Protein AF-A0A4Q3Y6P6-F1 (afdb_monomer_lite)

Structure (mmCIF, N/CA/C/O backbone):
data_AF-A0A4Q3Y6P6-F1
#
_entry.id   AF-A0A4Q3Y6P6-F1
#
loop_
_atom_site.group_PDB
_atom_site.id
_atom_site.type_symbol
_atom_site.label_atom_id
_atom_site.label_alt_id
_atom_site.label_comp_id
_atom_site.label_asym_id
_atom_site.label_entity_id
_atom_site.label_seq_id
_atom_site.pdbx_PDB_ins_code
_atom_site.Cartn_x
_atom_site.Cartn_y
_atom_site.Cartn_z
_atom_site.occupancy
_atom_site.B_iso_or_equiv
_atom_site.auth_seq_id
_atom_site.auth_comp_id
_atom_site.auth_asym_id
_atom_site.auth_atom_id
_atom_site.pdbx_PDB_model_num
ATOM 1 N N . PRO A 1 1 ? 28.183 -38.564 45.758 1.00 46.16 1 PRO A N 1
ATOM 2 C CA . PRO A 1 1 ? 26.776 -38.197 45.466 1.00 46.16 1 PRO A CA 1
ATOM 3 C C . PRO A 1 1 ? 26.693 -36.838 44.744 1.00 46.16 1 PRO A C 1
ATOM 5 O O . PRO A 1 1 ? 26.966 -35.815 45.359 1.00 46.16 1 PRO A O 1
ATOM 8 N N . LYS A 1 2 ? 26.376 -36.858 43.440 1.00 51.03 2 LYS A N 1
ATOM 9 C CA . LYS A 1 2 ? 25.617 -35.779 42.770 1.00 51.03 2 LYS A CA 1
ATOM 10 C C . LYS A 1 2 ? 24.130 -35.936 43.151 1.00 51.03 2 LYS A C 1
ATOM 12 O O . LYS A 1 2 ? 23.767 -37.053 43.539 1.00 51.03 2 LYS A O 1
ATOM 17 N N . PRO A 1 3 ? 23.330 -34.857 43.176 1.00 52.75 3 PRO A N 1
ATOM 18 C CA . PRO A 1 3 ? 22.659 -34.289 41.983 1.00 52.75 3 PRO A CA 1
ATOM 19 C C . PRO A 1 3 ? 22.901 -32.760 41.884 1.00 52.75 3 PRO A C 1
ATOM 21 O O . PRO A 1 3 ? 23.200 -32.135 42.896 1.00 52.75 3 PRO A O 1
ATOM 24 N N . ASP A 1 4 ? 23.063 -32.116 40.722 1.00 59.81 4 ASP A N 1
ATOM 25 C CA . ASP A 1 4 ? 22.130 -31.890 39.593 1.00 59.81 4 ASP A CA 1
ATOM 26 C C . ASP A 1 4 ? 20.943 -30.973 39.966 1.00 59.81 4 ASP A C 1
ATOM 28 O O . ASP A 1 4 ? 20.125 -31.375 40.779 1.00 59.81 4 ASP A O 1
ATOM 32 N N . GLU A 1 5 ? 20.920 -29.758 39.381 1.00 55.03 5 GLU A N 1
ATOM 33 C CA . GLU A 1 5 ? 19.810 -28.787 39.151 1.00 55.03 5 GLU A CA 1
ATOM 34 C C . GLU A 1 5 ? 20.359 -27.347 39.256 1.00 55.03 5 GLU A C 1
ATOM 36 O O . GLU A 1 5 ? 21.042 -27.004 40.212 1.00 55.03 5 GLU A O 1
ATOM 41 N N . ASP A 1 6 ? 20.139 -26.402 38.351 1.00 51.41 6 ASP A N 1
ATOM 42 C CA . ASP A 1 6 ? 19.495 -26.373 37.043 1.00 51.41 6 ASP A CA 1
ATOM 43 C C . ASP A 1 6 ? 20.052 -25.097 36.385 1.00 51.41 6 ASP A C 1
ATOM 45 O O . ASP A 1 6 ? 19.839 -23.980 36.867 1.00 51.41 6 ASP A O 1
ATOM 49 N N . VAL A 1 7 ? 20.878 -25.250 35.347 1.00 49.72 7 VAL A N 1
ATOM 50 C CA . VAL A 1 7 ? 21.308 -24.117 34.521 1.00 49.72 7 VAL A CA 1
ATOM 51 C C . VAL A 1 7 ? 20.118 -23.805 33.632 1.00 49.72 7 VAL A C 1
ATOM 53 O O . VAL A 1 7 ? 19.994 -24.370 32.544 1.00 49.72 7 VAL A O 1
ATOM 56 N N . SER A 1 8 ? 19.233 -22.943 34.139 1.00 45.38 8 SER A N 1
ATOM 57 C CA . SER A 1 8 ? 18.107 -22.394 33.394 1.00 45.38 8 SER A CA 1
ATOM 58 C C . SER A 1 8 ? 18.653 -21.674 32.166 1.00 45.38 8 SER A C 1
ATOM 60 O O . SER A 1 8 ? 19.101 -20.526 32.189 1.00 45.38 8 SER A O 1
ATOM 62 N N . SER A 1 9 ? 18.704 -22.447 31.091 1.00 50.28 9 SER A N 1
ATOM 63 C CA . SER A 1 9 ? 19.003 -22.010 29.748 1.00 50.28 9 SER A CA 1
ATOM 64 C C . SER A 1 9 ? 17.726 -21.363 29.252 1.00 50.28 9 SER A C 1
ATOM 66 O O . SER A 1 9 ? 16.875 -22.040 28.684 1.00 50.28 9 SER A O 1
ATOM 68 N N . THR A 1 10 ? 17.559 -20.067 29.505 1.00 47.12 10 THR A N 1
ATOM 69 C CA . THR A 1 10 ? 16.568 -19.281 28.772 1.00 47.12 10 THR A CA 1
ATOM 70 C C . THR A 1 10 ? 16.992 -19.323 27.306 1.00 47.12 10 THR A C 1
ATOM 72 O O . THR A 1 10 ? 18.092 -18.855 26.992 1.00 47.12 10 THR A O 1
ATOM 75 N N . PRO A 1 11 ? 16.194 -19.905 26.393 1.00 45.91 11 PRO A N 1
ATOM 76 C CA . PRO A 1 11 ? 16.474 -19.786 24.977 1.00 45.91 11 PRO A CA 1
ATOM 77 C C . PRO A 1 11 ? 16.441 -18.301 24.645 1.00 45.91 11 PRO A C 1
ATOM 79 O O . PRO A 1 11 ? 15.446 -17.626 24.910 1.00 45.91 11 PRO A O 1
ATOM 82 N N . ALA A 1 12 ? 17.561 -17.802 24.128 1.00 44.12 12 ALA A N 1
ATOM 83 C CA . ALA A 1 12 ? 17.634 -16.494 23.518 1.00 44.12 12 ALA A CA 1
ATOM 84 C C . ALA A 1 12 ? 16.451 -16.360 22.555 1.00 44.12 12 ALA A C 1
ATOM 86 O O . ALA A 1 12 ? 16.324 -17.143 21.609 1.00 44.12 12 ALA A O 1
ATOM 87 N N . GLU A 1 13 ? 15.579 -15.386 22.819 1.00 45.25 13 GLU A N 1
ATOM 88 C CA . GLU A 1 13 ? 14.731 -14.839 21.771 1.00 45.25 13 GLU A CA 1
ATOM 89 C C . GLU A 1 13 ? 15.668 -14.534 20.599 1.00 45.25 13 GLU A C 1
ATOM 91 O O . GLU A 1 13 ? 16.729 -13.935 20.827 1.00 45.25 13 GLU A O 1
ATOM 96 N N . PRO A 1 14 ? 15.376 -15.002 19.374 1.00 44.12 14 PRO A N 1
ATOM 97 C CA . PRO A 1 14 ? 16.178 -14.601 18.242 1.00 44.12 14 PRO A CA 1
ATOM 98 C C . PRO A 1 14 ? 16.064 -13.081 18.171 1.00 44.12 14 PRO A C 1
ATOM 100 O O . PRO A 1 14 ? 15.009 -12.544 17.845 1.00 44.12 14 PRO A O 1
ATOM 103 N N . LEU A 1 15 ? 17.149 -12.402 18.543 1.00 43.31 15 LEU A N 1
ATOM 104 C CA . LEU A 1 15 ? 17.379 -11.014 18.201 1.00 43.31 15 LEU A CA 1
ATOM 105 C C . LEU A 1 15 ? 17.123 -10.943 16.699 1.00 43.31 15 LEU A C 1
ATOM 107 O O . LEU A 1 15 ? 17.843 -11.575 15.922 1.00 43.31 15 LEU A O 1
ATOM 111 N N . GLU A 1 16 ? 16.050 -10.261 16.303 1.00 48.53 16 GLU A N 1
ATOM 112 C CA . GLU A 1 16 ? 15.814 -9.888 14.916 1.00 48.53 16 GLU A CA 1
ATOM 113 C C . GLU A 1 16 ? 16.966 -8.963 14.507 1.00 48.53 16 GLU A C 1
ATOM 115 O O . GLU A 1 16 ? 16.912 -7.740 14.623 1.00 48.53 16 GLU A O 1
ATOM 120 N N . GLU A 1 17 ? 18.083 -9.573 14.119 1.00 44.75 17 GLU A N 1
ATOM 121 C CA . GLU A 1 17 ? 19.267 -8.894 13.632 1.00 44.75 17 GLU A CA 1
ATOM 122 C C . GLU A 1 17 ? 18.925 -8.214 12.302 1.00 44.75 17 GLU A C 1
ATOM 124 O O . GLU A 1 17 ? 19.034 -8.785 11.217 1.00 44.75 17 GLU A O 1
ATOM 129 N N . GLY A 1 18 ? 18.562 -6.937 12.402 1.00 46.53 18 GLY A N 1
ATOM 130 C CA . GLY A 1 18 ? 19.139 -5.926 11.526 1.00 46.53 18 GLY A CA 1
ATOM 131 C C . GLY A 1 18 ? 18.334 -5.521 10.300 1.00 46.53 18 GLY A C 1
ATOM 132 O O . GLY A 1 18 ? 18.944 -5.099 9.318 1.00 46.53 18 GLY A O 1
ATOM 133 N N . VAL A 1 19 ? 17.003 -5.578 10.341 1.00 52.59 19 VAL A N 1
ATOM 134 C CA . VAL A 1 19 ? 16.188 -4.749 9.438 1.00 52.59 19 VAL A CA 1
ATOM 135 C C . VAL A 1 19 ? 15.444 -3.739 10.300 1.00 52.59 19 VAL A C 1
ATOM 137 O O . VAL A 1 19 ? 14.519 -4.067 11.035 1.00 52.59 19 VAL A O 1
ATOM 140 N N . VAL A 1 20 ? 15.977 -2.519 10.333 1.00 61.72 20 VAL A N 1
ATOM 141 C CA . VAL A 1 20 ? 15.361 -1.411 11.058 1.00 61.72 20 VAL A CA 1
ATOM 142 C C . VAL A 1 20 ? 14.363 -0.790 10.104 1.00 61.72 20 VAL A C 1
ATOM 144 O O . VAL A 1 20 ? 14.768 -0.054 9.205 1.00 61.72 20 VAL A O 1
ATOM 147 N N . THR A 1 21 ? 13.077 -1.061 10.321 1.00 71.44 21 THR A N 1
ATOM 148 C CA . THR A 1 21 ? 12.016 -0.344 9.618 1.00 71.44 21 THR A CA 1
ATOM 149 C C . THR A 1 21 ? 12.185 1.146 9.897 1.00 71.44 21 THR A C 1
ATOM 151 O O . THR A 1 21 ? 12.070 1.621 11.031 1.00 71.44 21 THR A O 1
ATOM 154 N N . THR A 1 22 ? 12.521 1.893 8.858 1.00 83.50 22 THR A N 1
ATOM 155 C CA . THR A 1 22 ? 12.805 3.319 8.955 1.00 83.50 22 THR A CA 1
ATOM 156 C C . THR A 1 22 ? 11.523 4.103 9.226 1.00 83.50 22 THR A C 1
ATOM 158 O O . THR A 1 22 ? 10.414 3.690 8.881 1.00 83.50 22 THR A O 1
ATOM 161 N N . GLN A 1 23 ? 11.655 5.300 9.804 1.00 85.88 23 GLN A N 1
ATOM 162 C CA . GLN A 1 23 ? 10.505 6.185 10.017 1.00 85.88 23 GLN A CA 1
ATOM 163 C C . GLN A 1 23 ? 9.773 6.514 8.703 1.00 85.88 23 GLN A C 1
ATOM 165 O O . GLN A 1 23 ? 8.561 6.742 8.699 1.00 85.88 23 GLN A O 1
ATOM 170 N N . GLU A 1 24 ? 10.504 6.529 7.589 1.00 86.56 24 GLU A N 1
ATOM 171 C CA . GLU A 1 24 ? 9.955 6.743 6.255 1.00 86.56 24 GLU A CA 1
ATOM 172 C C . GLU A 1 24 ? 9.076 5.567 5.809 1.00 86.56 24 GLU A C 1
ATOM 174 O O . GLU A 1 24 ? 7.954 5.780 5.347 1.00 86.56 24 GLU A O 1
ATOM 179 N N . GLU A 1 25 ? 9.525 4.330 6.023 1.00 87.56 25 GLU A N 1
ATOM 180 C CA . GLU A 1 25 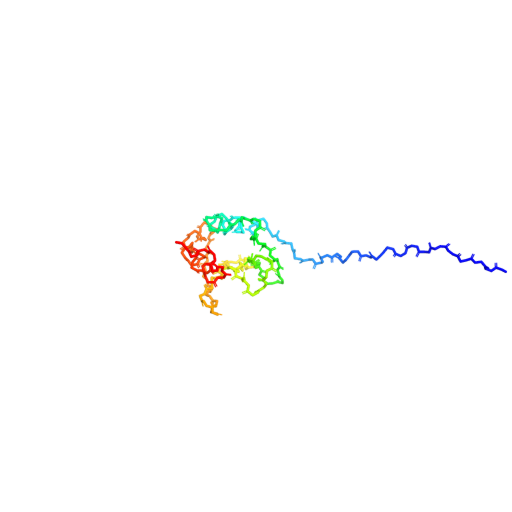? 8.739 3.126 5.736 1.00 87.56 25 GLU A CA 1
ATOM 181 C C . GLU A 1 25 ? 7.493 3.035 6.615 1.00 87.56 25 GLU A C 1
ATOM 183 O O . GLU A 1 25 ? 6.409 2.755 6.109 1.00 87.56 25 GLU A O 1
ATOM 188 N N . ILE A 1 26 ? 7.604 3.371 7.903 1.00 90.75 26 ILE A N 1
ATOM 189 C CA . ILE A 1 26 ? 6.446 3.459 8.805 1.00 90.75 26 ILE A CA 1
ATOM 190 C C . ILE A 1 26 ? 5.440 4.496 8.281 1.00 90.75 26 ILE A C 1
ATOM 192 O O . ILE A 1 26 ? 4.231 4.261 8.274 1.00 90.75 26 ILE A O 1
ATOM 196 N N . SER A 1 27 ? 5.926 5.644 7.807 1.00 92.56 27 SER A N 1
ATOM 197 C CA . SER A 1 27 ? 5.067 6.714 7.289 1.00 92.56 27 SER A CA 1
ATOM 198 C C . SER A 1 27 ? 4.376 6.308 5.987 1.00 92.56 27 SER A C 1
ATOM 200 O O . SER A 1 27 ? 3.166 6.491 5.851 1.00 92.56 27 SER A O 1
ATOM 202 N N . GLY A 1 28 ? 5.104 5.702 5.046 1.00 92.69 28 GLY A N 1
ATOM 203 C CA . GLY A 1 28 ? 4.514 5.193 3.809 1.00 92.69 28 GLY A CA 1
ATOM 204 C C . GLY A 1 28 ? 3.541 4.034 4.054 1.00 92.69 28 GLY A C 1
ATOM 205 O O . GLY A 1 28 ? 2.477 3.991 3.434 1.00 92.69 28 GLY A O 1
ATOM 206 N N . PHE A 1 29 ? 3.831 3.162 5.023 1.00 94.31 29 PHE A N 1
ATOM 207 C CA . PHE A 1 29 ? 2.899 2.135 5.482 1.00 94.31 29 PHE A CA 1
ATOM 208 C C . PHE A 1 29 ? 1.595 2.751 5.982 1.00 94.31 29 PHE A C 1
ATOM 210 O O . PHE A 1 29 ? 0.527 2.316 5.556 1.00 94.31 29 PHE A O 1
ATOM 217 N N . HIS A 1 30 ? 1.653 3.786 6.824 1.00 94.94 30 HIS A N 1
ATOM 218 C CA . HIS A 1 30 ? 0.446 4.456 7.309 1.00 94.94 30 HIS A CA 1
ATOM 219 C C . HIS A 1 30 ? -0.372 5.090 6.180 1.00 94.94 30 HIS A C 1
ATOM 221 O O . HIS A 1 30 ? -1.598 5.070 6.249 1.00 94.94 30 HIS A O 1
ATOM 227 N N . ILE A 1 31 ? 0.266 5.596 5.119 1.00 95.38 31 ILE A N 1
ATOM 228 C CA . ILE A 1 31 ? -0.451 6.107 3.942 1.00 95.38 31 ILE A CA 1
ATOM 229 C C . ILE A 1 31 ? -1.206 4.972 3.240 1.00 95.38 31 ILE A C 1
ATOM 231 O O . ILE A 1 31 ? -2.408 5.087 2.996 1.00 95.38 31 ILE A O 1
ATOM 235 N N . VAL A 1 32 ? -0.538 3.849 2.963 1.00 94.81 32 VAL A N 1
ATOM 236 C CA . VAL A 1 32 ? -1.188 2.682 2.342 1.00 94.81 32 VAL A CA 1
ATOM 237 C C . VAL A 1 32 ? -2.287 2.123 3.247 1.00 94.81 32 VAL A C 1
ATOM 239 O O . VAL A 1 32 ? -3.380 1.820 2.768 1.00 94.81 32 VAL A O 1
ATOM 242 N N . GLN A 1 33 ? -2.039 2.039 4.556 1.00 95.25 33 GLN A N 1
ATOM 243 C CA . GLN A 1 33 ? -3.017 1.600 5.546 1.00 95.25 33 GLN A CA 1
ATOM 244 C C . GLN A 1 33 ? -4.237 2.525 5.562 1.00 95.25 33 GLN A C 1
ATOM 246 O O . GLN A 1 33 ? -5.363 2.035 5.573 1.00 95.25 33 GLN A O 1
ATOM 251 N N . ALA A 1 34 ? -4.041 3.844 5.506 1.00 94.81 34 ALA A N 1
ATOM 252 C CA . ALA A 1 34 ? -5.125 4.817 5.455 1.00 94.81 34 ALA A CA 1
ATOM 253 C C . ALA A 1 34 ? -5.968 4.669 4.179 1.00 94.81 34 ALA A C 1
ATOM 255 O O . ALA A 1 34 ? -7.196 4.666 4.259 1.00 94.81 34 ALA A O 1
ATOM 256 N N . ILE A 1 35 ? -5.341 4.478 3.015 1.00 94.50 35 ILE A N 1
ATOM 257 C CA . ILE A 1 35 ? -6.051 4.218 1.751 1.00 94.50 35 ILE A CA 1
ATOM 258 C C . ILE A 1 35 ? -6.889 2.939 1.864 1.00 94.50 35 ILE A C 1
ATOM 260 O O . ILE A 1 35 ? -8.088 2.941 1.584 1.00 94.50 35 ILE A O 1
ATOM 264 N N . ALA A 1 36 ? -6.266 1.858 2.324 1.00 93.56 36 ALA A N 1
ATOM 265 C CA . ALA A 1 36 ? -6.884 0.547 2.445 1.00 93.56 36 ALA A CA 1
ATOM 266 C C . ALA A 1 36 ? -7.950 0.473 3.556 1.00 93.56 36 ALA A C 1
ATOM 268 O O . ALA A 1 36 ? -8.888 -0.320 3.453 1.00 93.56 36 ALA A O 1
ATOM 269 N N . SER A 1 37 ? -7.868 1.340 4.574 1.00 92.31 37 SER A N 1
ATOM 270 C CA . SER A 1 37 ? -8.826 1.409 5.689 1.00 92.31 37 SER A CA 1
ATOM 271 C C . SER A 1 37 ? -10.264 1.712 5.255 1.00 92.31 37 SER A C 1
ATOM 273 O O . SER A 1 37 ? -11.208 1.401 5.979 1.00 92.31 37 SER A O 1
ATOM 275 N N . LYS A 1 38 ? -10.442 2.279 4.053 1.00 90.56 38 LYS A N 1
ATOM 276 C CA . LYS A 1 38 ? -11.758 2.514 3.443 1.00 90.56 38 LYS A CA 1
ATOM 277 C C . LYS A 1 38 ? -12.493 1.219 3.084 1.00 90.56 38 LYS A C 1
ATOM 279 O O . LYS A 1 38 ? -13.710 1.241 2.950 1.00 90.56 38 LYS A O 1
ATOM 284 N N . PHE A 1 39 ? -11.762 0.115 2.926 1.00 90.81 39 PHE A N 1
ATOM 285 C CA . PHE A 1 39 ? -12.286 -1.163 2.436 1.00 90.81 39 PHE A CA 1
ATOM 286 C C . PHE A 1 39 ? -12.144 -2.291 3.457 1.00 90.81 39 PHE A C 1
ATOM 288 O O . PHE A 1 39 ? -13.006 -3.161 3.554 1.00 90.81 39 PHE A O 1
ATOM 295 N N . VAL A 1 40 ? -11.060 -2.288 4.235 1.00 92.69 40 VAL A N 1
ATOM 296 C CA . VAL A 1 40 ? -10.778 -3.309 5.248 1.00 92.69 40 VAL A CA 1
ATOM 297 C C . VAL A 1 40 ? -10.389 -2.669 6.569 1.00 92.69 40 VAL A C 1
ATOM 299 O O . VAL A 1 40 ? -9.880 -1.557 6.619 1.00 92.69 40 VAL A O 1
ATOM 302 N N . SER A 1 41 ? -10.582 -3.397 7.667 1.00 92.56 41 SER A N 1
ATOM 303 C CA . SER A 1 41 ? -10.096 -2.939 8.968 1.00 92.56 41 SER A CA 1
ATOM 304 C C . SER A 1 41 ? -8.573 -2.737 8.933 1.00 92.56 41 SER A C 1
ATOM 306 O O . SER A 1 41 ? -7.865 -3.651 8.499 1.00 92.56 41 SER A O 1
ATOM 308 N N . PRO A 1 42 ? -8.040 -1.611 9.449 1.00 92.06 42 PRO A N 1
ATOM 309 C CA . PRO A 1 42 ? -6.601 -1.346 9.464 1.00 9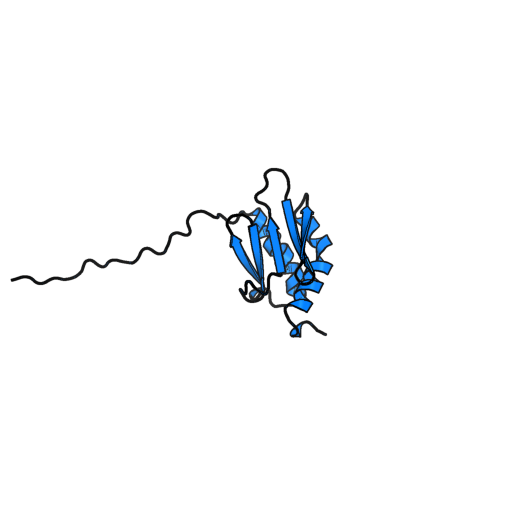2.06 42 PRO A CA 1
ATOM 310 C C . PRO A 1 42 ? -5.810 -2.409 10.234 1.00 92.06 42 PRO A C 1
ATOM 312 O O . PRO A 1 42 ? -4.656 -2.664 9.912 1.00 92.06 42 PRO A O 1
ATOM 315 N N . LYS A 1 43 ? -6.450 -3.111 11.184 1.00 92.69 43 LYS A N 1
ATOM 316 C CA . LYS A 1 43 ? -5.856 -4.244 11.917 1.00 92.69 43 LYS A CA 1
ATOM 317 C C . LYS A 1 43 ? -5.496 -5.437 11.027 1.00 92.69 43 LYS A C 1
ATOM 319 O O . LYS A 1 43 ? -4.713 -6.281 11.439 1.00 92.69 43 LYS A O 1
ATOM 324 N N . ARG A 1 44 ? -6.099 -5.539 9.840 1.00 93.06 44 ARG A N 1
ATOM 325 C CA . ARG A 1 44 ? -5.811 -6.598 8.862 1.00 93.06 44 ARG A CA 1
ATOM 326 C C . ARG A 1 44 ? -4.620 -6.249 7.976 1.00 93.06 44 ARG A C 1
ATOM 328 O O . ARG A 1 44 ? -4.170 -7.102 7.225 1.00 93.06 44 ARG A O 1
ATOM 335 N N . ILE A 1 45 ? -4.141 -5.011 8.027 1.00 94.62 45 ILE A N 1
ATOM 336 C CA . ILE A 1 45 ? -3.065 -4.514 7.177 1.00 94.62 45 ILE A CA 1
ATOM 337 C C . ILE A 1 45 ? -1.784 -4.569 7.993 1.00 94.62 45 ILE A C 1
ATOM 339 O O . ILE A 1 45 ? -1.630 -3.831 8.966 1.00 94.62 45 ILE A O 1
ATOM 343 N N . ILE A 1 46 ? -0.885 -5.458 7.594 1.00 93.50 46 ILE A N 1
ATOM 344 C CA . ILE A 1 46 ? 0.331 -5.781 8.330 1.00 93.50 46 ILE A CA 1
ATOM 345 C C . ILE A 1 46 ? 1.538 -5.351 7.509 1.00 93.50 46 ILE A C 1
ATOM 347 O O . ILE A 1 46 ? 1.629 -5.656 6.318 1.00 93.50 46 ILE A O 1
ATOM 351 N N . LEU A 1 47 ? 2.461 -4.646 8.155 1.00 91.88 47 LEU A N 1
ATOM 352 C CA . LEU A 1 47 ? 3.782 -4.377 7.613 1.00 91.88 47 LEU A CA 1
ATOM 353 C C . LEU A 1 47 ? 4.689 -5.557 7.960 1.00 91.88 47 LEU A C 1
ATOM 355 O O . LEU A 1 47 ? 4.853 -5.887 9.132 1.00 91.88 47 LEU A O 1
ATOM 359 N N . ARG A 1 48 ? 5.269 -6.187 6.945 1.00 88.94 48 ARG A N 1
ATOM 360 C CA . ARG A 1 48 ? 6.340 -7.166 7.100 1.00 88.94 48 ARG A CA 1
ATOM 361 C C . ARG A 1 48 ? 7.581 -6.617 6.430 1.00 88.94 48 ARG A C 1
ATOM 363 O O . ARG A 1 48 ? 7.636 -6.513 5.205 1.00 88.94 48 ARG A O 1
ATOM 370 N N . ASP A 1 49 ? 8.566 -6.294 7.244 1.00 82.81 49 ASP A N 1
ATOM 371 C CA . ASP A 1 49 ? 9.862 -5.869 6.756 1.00 82.81 49 ASP A CA 1
ATOM 372 C C . ASP A 1 49 ? 10.647 -7.061 6.192 1.00 82.81 49 ASP A C 1
ATOM 374 O O . ASP A 1 49 ? 10.501 -8.206 6.634 1.00 82.81 49 ASP A O 1
ATOM 378 N N . ALA A 1 50 ? 11.448 -6.807 5.169 1.00 79.31 50 ALA A N 1
ATOM 379 C CA . ALA A 1 50 ? 12.316 -7.799 4.568 1.00 79.31 50 ALA A CA 1
ATOM 380 C C . ALA A 1 50 ? 13.638 -7.161 4.148 1.00 79.31 50 ALA A C 1
ATOM 382 O O . ALA A 1 50 ? 13.706 -5.988 3.804 1.00 79.31 50 ALA A O 1
ATOM 383 N N . LYS A 1 51 ? 14.659 -8.022 4.032 1.00 75.94 51 LYS A N 1
ATOM 384 C CA . LYS A 1 51 ? 15.976 -7.813 3.397 1.00 75.94 51 LYS A CA 1
ATOM 385 C C . LYS A 1 51 ? 16.130 -6.538 2.553 1.00 75.94 51 LYS A C 1
ATOM 387 O O . LYS A 1 51 ? 17.053 -5.742 2.692 1.00 75.94 51 LYS A O 1
ATOM 392 N N . SER A 1 52 ? 15.273 -6.467 1.541 1.00 76.56 52 SER A N 1
ATOM 393 C CA . SER A 1 52 ? 15.395 -5.543 0.419 1.00 76.56 52 SER A CA 1
ATOM 394 C C . SER A 1 52 ? 14.149 -4.690 0.200 1.00 76.56 52 SER A C 1
ATOM 396 O O . SER A 1 52 ? 14.186 -3.820 -0.668 1.00 76.56 52 SER A O 1
ATOM 398 N N . TYR A 1 53 ? 13.068 -4.912 0.952 1.00 81.75 53 TYR A N 1
ATOM 399 C CA . TYR A 1 53 ? 11.799 -4.205 0.787 1.00 81.75 53 TYR A CA 1
ATOM 400 C C . TYR A 1 53 ? 10.895 -4.374 2.011 1.00 81.75 53 TYR A C 1
ATOM 402 O O . TYR A 1 53 ? 10.909 -5.413 2.658 1.00 81.75 53 TYR A O 1
ATOM 410 N N . CYS A 1 54 ? 9.996 -3.420 2.216 1.00 89.75 54 CYS A N 1
ATOM 411 C CA . CYS A 1 54 ? 8.880 -3.526 3.147 1.00 89.75 54 CYS A CA 1
ATOM 412 C C . CYS A 1 54 ? 7.634 -4.055 2.419 1.00 89.75 54 CYS A C 1
ATOM 414 O O . CYS A 1 54 ? 7.141 -3.433 1.478 1.00 89.75 54 CYS A O 1
ATOM 416 N N . ALA A 1 55 ? 7.099 -5.208 2.817 1.00 92.31 55 ALA A N 1
ATOM 417 C CA . ALA A 1 55 ? 5.855 -5.746 2.270 1.00 92.31 55 ALA A CA 1
ATOM 418 C C . ALA A 1 55 ? 4.647 -5.326 3.106 1.00 92.31 55 ALA A C 1
ATOM 420 O O . ALA A 1 55 ? 4.640 -5.459 4.324 1.00 92.31 55 ALA A O 1
ATOM 421 N N . ILE A 1 56 ? 3.583 -4.900 2.433 1.00 94.25 56 ILE A N 1
ATOM 422 C CA . ILE A 1 56 ? 2.292 -4.628 3.056 1.00 94.25 56 ILE A CA 1
ATOM 423 C C . ILE A 1 56 ? 1.353 -5.770 2.698 1.00 94.25 56 ILE A C 1
ATOM 425 O O . ILE A 1 56 ? 1.038 -5.995 1.526 1.00 94.25 56 ILE A O 1
ATOM 429 N N . LEU A 1 57 ? 0.926 -6.508 3.715 1.00 94.81 57 LEU A N 1
ATOM 430 C CA . LEU A 1 57 ? 0.140 -7.727 3.596 1.00 94.81 57 LEU A CA 1
ATOM 431 C C . LEU A 1 57 ? -1.267 -7.517 4.151 1.00 94.81 57 LEU A C 1
ATOM 433 O O . LEU A 1 57 ? -1.463 -6.798 5.130 1.00 94.81 57 LEU A O 1
ATOM 437 N N . LEU A 1 58 ? -2.237 -8.201 3.554 1.00 93.69 58 LEU A N 1
ATOM 438 C CA . LEU A 1 58 ? -3.566 -8.372 4.123 1.00 93.69 58 LEU A CA 1
ATOM 439 C C . LEU A 1 58 ? -3.615 -9.683 4.921 1.00 93.69 58 LEU A C 1
ATOM 441 O O . LEU A 1 58 ? -3.190 -10.729 4.429 1.00 93.69 58 LEU A O 1
ATOM 445 N N . ASP A 1 59 ? -4.173 -9.642 6.127 1.00 92.31 59 ASP A N 1
ATOM 446 C CA . ASP A 1 59 ? -4.352 -10.789 7.029 1.00 92.31 59 ASP A CA 1
ATOM 447 C C . ASP A 1 59 ? -3.043 -11.534 7.377 1.00 92.31 59 ASP A C 1
ATOM 449 O O . ASP A 1 59 ? -3.065 -12.752 7.539 1.00 92.31 59 ASP A O 1
ATOM 453 N N . ASP A 1 60 ? -1.900 -10.832 7.425 1.00 91.75 60 ASP A N 1
ATOM 454 C CA . ASP A 1 60 ? -0.552 -11.425 7.595 1.00 91.75 60 ASP A CA 1
ATOM 455 C C . ASP A 1 60 ? -0.259 -12.592 6.622 1.00 91.75 60 ASP A C 1
ATOM 457 O O . ASP A 1 60 ? 0.458 -13.551 6.912 1.00 91.75 60 ASP A O 1
ATOM 461 N N . ASN A 1 61 ? -0.840 -12.541 5.421 1.00 91.12 61 ASN A N 1
ATOM 462 C CA . ASN A 1 61 ? -0.699 -13.605 4.439 1.00 91.12 61 ASN A CA 1
ATOM 463 C C . ASN A 1 61 ? 0.171 -13.148 3.265 1.00 91.12 61 ASN A C 1
ATOM 465 O O . ASN A 1 61 ? -0.212 -12.268 2.497 1.00 91.12 61 ASN A O 1
ATOM 469 N N . ASN A 1 62 ? 1.307 -13.818 3.051 1.00 87.81 62 ASN A N 1
ATOM 470 C CA . ASN A 1 62 ? 2.219 -13.527 1.935 1.00 87.81 62 ASN A CA 1
ATOM 471 C C . ASN A 1 62 ? 1.542 -13.656 0.554 1.00 87.81 62 ASN A C 1
ATOM 473 O O . ASN A 1 62 ? 1.926 -12.975 -0.396 1.00 87.81 62 ASN A O 1
ATOM 477 N N . ARG A 1 63 ? 0.499 -14.491 0.428 1.00 87.38 63 ARG A N 1
ATOM 478 C CA . ARG A 1 63 ? -0.300 -14.616 -0.806 1.00 87.38 63 ARG A CA 1
ATOM 479 C C . ARG A 1 63 ? -1.252 -13.441 -1.022 1.00 87.38 63 ARG A C 1
ATOM 481 O O . ARG A 1 63 ? -1.744 -13.269 -2.132 1.00 87.38 63 ARG A O 1
ATOM 488 N N . LYS A 1 64 ? -1.484 -12.634 0.013 1.00 92.12 64 LYS A N 1
ATOM 489 C CA . LYS A 1 64 ? -2.303 -11.425 -0.015 1.00 92.12 64 LYS A CA 1
ATOM 490 C C . LYS A 1 64 ? -1.445 -10.168 0.140 1.00 92.12 64 LYS A C 1
ATOM 492 O O . LYS A 1 64 ? -1.687 -9.323 0.996 1.00 92.12 64 LYS A O 1
ATOM 497 N N . THR A 1 65 ? -0.419 -10.051 -0.699 1.00 94.56 65 THR A N 1
ATOM 498 C CA . THR A 1 65 ? 0.405 -8.836 -0.752 1.00 94.56 65 THR A CA 1
ATOM 499 C C . THR A 1 65 ? -0.380 -7.704 -1.425 1.00 94.56 65 THR A C 1
ATOM 501 O O . THR A 1 65 ? -0.792 -7.847 -2.581 1.00 94.56 65 THR A O 1
ATOM 504 N N . ILE A 1 66 ? -0.568 -6.599 -0.699 1.00 94.56 66 ILE A N 1
ATOM 505 C CA . ILE A 1 66 ? -1.244 -5.377 -1.157 1.00 94.56 66 ILE A CA 1
ATOM 506 C C . ILE A 1 66 ? -0.260 -4.510 -1.948 1.00 94.56 66 ILE A C 1
ATOM 508 O O . ILE A 1 66 ? -0.541 -4.120 -3.078 1.00 94.56 66 ILE A O 1
ATOM 512 N N . ALA A 1 67 ? 0.900 -4.228 -1.354 1.00 95.06 67 ALA A N 1
ATOM 513 C CA . ALA A 1 67 ? 1.936 -3.387 -1.940 1.00 95.06 67 ALA A CA 1
ATOM 514 C C . ALA A 1 67 ? 3.321 -3.772 -1.405 1.00 95.06 67 ALA A C 1
ATOM 516 O O . ALA A 1 67 ? 3.445 -4.435 -0.373 1.00 95.06 67 ALA A O 1
ATOM 517 N N . ARG A 1 68 ? 4.370 -3.343 -2.106 1.00 93.56 68 ARG A N 1
ATOM 518 C CA . ARG A 1 68 ? 5.762 -3.429 -1.645 1.00 93.56 68 ARG A CA 1
ATOM 519 C C . ARG A 1 68 ? 6.404 -2.056 -1.700 1.00 93.56 68 ARG A C 1
ATOM 521 O O . ARG A 1 68 ? 6.272 -1.354 -2.692 1.00 93.56 68 ARG A O 1
ATOM 528 N N . MET A 1 69 ? 7.118 -1.684 -0.659 1.00 92.81 69 MET A N 1
ATOM 529 C CA . MET A 1 69 ? 7.848 -0.431 -0.573 1.00 92.81 69 MET A CA 1
ATOM 530 C C . MET A 1 69 ? 9.334 -0.742 -0.664 1.00 92.81 69 MET A C 1
ATOM 532 O O . MET A 1 69 ? 9.886 -1.465 0.161 1.00 92.81 69 MET A O 1
ATOM 536 N N . HIS A 1 70 ? 9.980 -0.216 -1.695 1.00 90.38 70 HIS A N 1
ATOM 537 C CA . HIS A 1 70 ? 11.412 -0.367 -1.926 1.00 90.38 70 HIS A CA 1
ATOM 538 C C . HIS A 1 70 ? 12.075 0.983 -1.649 1.00 90.38 70 HIS A C 1
ATOM 540 O O . HIS A 1 70 ? 12.398 1.724 -2.579 1.00 90.38 70 HIS A O 1
ATOM 546 N N . PHE A 1 71 ? 12.187 1.348 -0.369 1.00 86.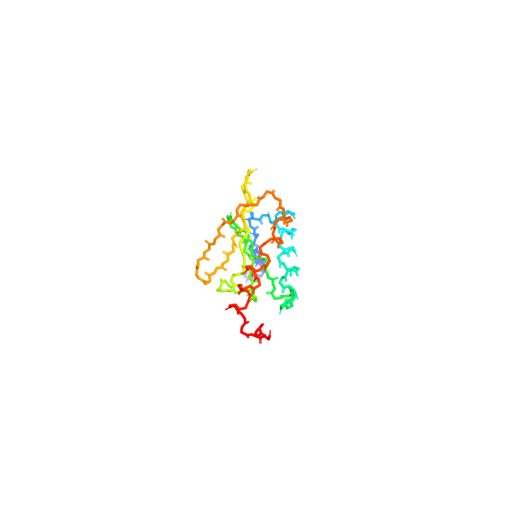06 71 PHE A N 1
ATOM 547 C CA . PHE A 1 71 ? 12.724 2.651 0.066 1.00 86.06 71 PHE A CA 1
ATOM 548 C C . PHE A 1 71 ? 14.204 2.591 0.457 1.00 86.06 71 PHE A C 1
ATOM 550 O O . PHE A 1 71 ? 14.819 3.606 0.752 1.00 86.06 71 PHE A O 1
ATOM 557 N N . ASN A 1 72 ? 14.813 1.411 0.348 1.00 77.06 72 ASN A N 1
ATOM 558 C CA . ASN A 1 72 ? 16.226 1.167 0.644 1.00 77.06 72 ASN A CA 1
ATOM 559 C C . ASN A 1 72 ? 17.209 1.831 -0.345 1.00 77.06 72 ASN A C 1
ATOM 561 O O . ASN A 1 72 ? 18.424 1.714 -0.186 1.00 77.06 72 ASN A O 1
ATOM 565 N N . GLY A 1 73 ? 16.715 2.480 -1.404 1.00 71.88 73 GLY A N 1
ATOM 566 C CA . GLY A 1 73 ? 17.545 3.170 -2.388 1.00 71.88 73 GLY A CA 1
ATOM 567 C C . GLY A 1 73 ? 17.958 4.563 -1.915 1.00 71.88 73 GLY A C 1
ATOM 568 O O . GLY A 1 73 ? 17.112 5.363 -1.537 1.00 71.88 73 GLY A O 1
ATOM 569 N N . LEU A 1 74 ? 19.251 4.897 -2.021 1.00 69.81 74 LEU A N 1
ATOM 570 C CA . LEU A 1 74 ? 19.776 6.224 -1.651 1.00 69.81 74 LEU A CA 1
ATOM 571 C C . LEU A 1 74 ? 19.145 7.388 -2.436 1.00 69.81 74 LEU A C 1
ATOM 573 O O . LEU A 1 74 ? 19.105 8.509 -1.939 1.00 69.81 74 LEU A O 1
ATOM 577 N N . THR A 1 75 ? 18.712 7.147 -3.675 1.00 73.62 75 THR A N 1
ATOM 578 C CA . THR A 1 75 ? 18.289 8.201 -4.617 1.00 73.62 75 THR A CA 1
ATOM 579 C C . THR A 1 75 ? 16.928 7.959 -5.259 1.00 73.62 75 THR A C 1
ATOM 581 O O . THR A 1 75 ? 16.415 8.842 -5.939 1.00 73.62 75 THR A O 1
ATOM 584 N N . ALA A 1 76 ? 16.346 6.775 -5.080 1.00 80.81 76 ALA A N 1
ATOM 585 C CA . ALA A 1 76 ? 15.122 6.378 -5.757 1.00 80.81 76 ALA A CA 1
ATOM 586 C C . ALA A 1 76 ? 14.296 5.468 -4.851 1.00 80.81 76 ALA A C 1
ATOM 588 O O . ALA A 1 76 ? 14.791 4.444 -4.373 1.00 80.81 76 ALA A O 1
ATOM 589 N N . LYS A 1 77 ? 13.032 5.838 -4.654 1.00 89.50 77 LYS A N 1
ATOM 590 C CA . LYS A 1 77 ? 12.048 5.070 -3.895 1.00 89.50 77 LYS A CA 1
ATOM 591 C C . LYS A 1 77 ? 11.073 4.468 -4.884 1.00 89.50 77 LYS A C 1
ATOM 593 O O . LYS A 1 77 ? 10.646 5.145 -5.816 1.00 89.50 77 LYS A O 1
ATOM 598 N N . TYR A 1 78 ? 10.714 3.206 -4.692 1.00 92.56 78 TYR A N 1
ATOM 599 C CA . TYR A 1 78 ? 9.721 2.570 -5.551 1.00 92.56 78 TYR A CA 1
ATOM 600 C C . TYR A 1 78 ? 8.555 2.025 -4.742 1.00 92.56 78 TYR A C 1
ATOM 602 O O . TYR A 1 78 ? 8.746 1.355 -3.726 1.00 92.56 78 TYR A O 1
ATOM 610 N N . LEU A 1 79 ? 7.347 2.263 -5.242 1.00 94.62 79 LEU A N 1
ATOM 611 C CA . LEU A 1 79 ? 6.130 1.614 -4.787 1.00 94.62 79 LEU A CA 1
ATOM 612 C C . LEU A 1 79 ? 5.759 0.497 -5.766 1.00 94.62 79 LEU A C 1
ATOM 614 O O . LEU A 1 79 ? 5.365 0.742 -6.906 1.00 94.62 79 LEU A O 1
ATOM 618 N N . GLY A 1 80 ? 5.890 -0.740 -5.306 1.00 94.25 80 GLY A N 1
ATOM 619 C CA . GLY A 1 80 ? 5.401 -1.939 -5.968 1.00 94.25 80 GLY A CA 1
ATOM 620 C C . GLY A 1 80 ? 3.892 -2.080 -5.790 1.00 94.25 80 GLY A C 1
ATOM 621 O O . GLY A 1 80 ? 3.431 -2.394 -4.691 1.00 94.25 80 GLY A O 1
ATOM 622 N N . THR A 1 81 ? 3.131 -1.881 -6.863 1.00 94.62 81 THR A N 1
ATOM 623 C CA . THR A 1 81 ? 1.693 -2.180 -6.934 1.00 94.62 81 THR A CA 1
ATOM 624 C C . THR A 1 81 ? 1.467 -3.490 -7.676 1.00 94.62 81 THR A C 1
ATOM 626 O O . THR A 1 81 ? 2.250 -3.847 -8.554 1.00 94.62 81 THR A O 1
ATOM 629 N N . PHE A 1 82 ? 0.389 -4.202 -7.357 1.00 92.75 82 PHE A N 1
ATOM 630 C CA . PHE A 1 82 ? 0.084 -5.491 -7.978 1.00 92.75 82 PHE A CA 1
ATOM 631 C C . PHE A 1 82 ? -1.178 -5.419 -8.826 1.00 92.75 82 PHE A C 1
ATOM 633 O O . PHE A 1 82 ? -2.182 -4.860 -8.392 1.00 92.75 82 PHE A O 1
ATOM 640 N N . SER A 1 83 ? -1.129 -6.050 -9.997 1.00 88.62 83 SER A N 1
ATOM 641 C CA . SER A 1 83 ? -2.306 -6.369 -10.805 1.00 88.62 83 SER A CA 1
ATOM 642 C C . SER A 1 83 ? -2.257 -7.857 -11.142 1.00 88.62 83 SER A C 1
ATOM 644 O O . SER A 1 83 ? -1.352 -8.324 -11.836 1.00 88.62 83 SER A O 1
ATOM 646 N N . GL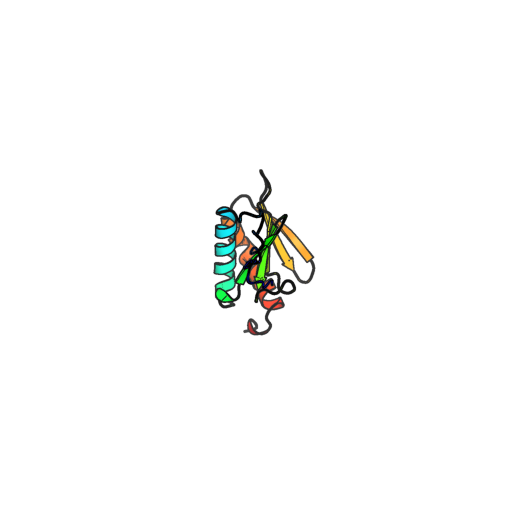Y A 1 84 ? -3.166 -8.642 -10.558 1.00 86.88 84 GLY A N 1
ATOM 647 C CA . GLY A 1 84 ? -3.114 -10.099 -10.653 1.00 86.88 84 GLY A CA 1
ATOM 648 C C . GLY A 1 84 ? -1.830 -10.693 -10.052 1.00 86.88 84 GLY A C 1
ATOM 649 O O . GLY A 1 84 ? -1.683 -10.769 -8.827 1.00 86.88 84 GLY A O 1
ATOM 650 N N . LYS A 1 85 ? -0.927 -11.177 -10.917 1.00 85.38 85 LYS A N 1
ATOM 651 C CA . LYS A 1 85 ? 0.376 -11.765 -10.538 1.00 85.38 85 LYS A CA 1
ATOM 652 C C . LYS A 1 85 ? 1.560 -10.837 -10.812 1.00 85.38 85 LYS A C 1
ATOM 654 O O . LYS A 1 85 ? 2.656 -11.126 -10.334 1.00 85.38 85 LYS A O 1
ATOM 659 N N . ASP A 1 86 ? 1.342 -9.757 -11.554 1.00 88.56 86 ASP A N 1
ATOM 660 C CA . ASP A 1 86 ? 2.402 -8.866 -11.998 1.00 88.56 86 ASP A CA 1
ATOM 661 C C . ASP A 1 86 ? 2.644 -7.762 -10.964 1.00 88.56 86 ASP A C 1
ATOM 663 O O . ASP A 1 86 ? 1.708 -7.119 -10.480 1.00 88.56 86 ASP A O 1
ATOM 667 N N . GLU A 1 87 ? 3.916 -7.555 -10.613 1.00 91.81 87 GLU A N 1
ATOM 668 C CA . GLU A 1 87 ? 4.370 -6.428 -9.794 1.00 91.81 87 GLU A CA 1
ATOM 669 C C . GLU A 1 87 ? 4.818 -5.292 -10.717 1.00 91.81 87 GLU A C 1
ATOM 671 O O . GLU A 1 87 ? 5.733 -5.456 -11.526 1.00 91.81 87 GLU A O 1
ATOM 676 N N . GLN A 1 88 ? 4.216 -4.119 -10.558 1.00 93.00 88 GLN A N 1
ATOM 677 C CA . GLN A 1 88 ? 4.642 -2.887 -11.210 1.00 93.00 88 GLN A CA 1
ATOM 678 C C . GLN A 1 88 ? 5.387 -2.017 -10.204 1.00 93.00 88 GLN A C 1
ATOM 680 O O . GLN A 1 88 ? 4.826 -1.621 -9.185 1.00 93.00 88 GLN A O 1
ATOM 685 N N . ARG A 1 89 ? 6.657 -1.716 -10.488 1.00 92.56 89 ARG A N 1
ATOM 686 C CA . ARG A 1 89 ? 7.475 -0.818 -9.665 1.00 92.56 89 ARG A CA 1
ATOM 687 C C . ARG A 1 89 ? 7.328 0.608 -10.164 1.00 92.56 89 ARG A C 1
ATOM 689 O O . ARG A 1 89 ? 7.847 0.949 -11.223 1.00 92.56 89 ARG A O 1
ATOM 696 N N . ASN A 1 90 ? 6.656 1.431 -9.379 1.00 93.19 90 ASN A N 1
ATOM 697 C CA . ASN A 1 90 ? 6.451 2.836 -9.685 1.00 93.19 90 ASN A CA 1
ATOM 698 C C . ASN A 1 90 ? 7.494 3.662 -8.943 1.00 93.19 90 ASN A C 1
ATOM 700 O O . ASN A 1 90 ? 7.582 3.569 -7.720 1.00 93.19 90 ASN A O 1
ATOM 704 N N . LEU A 1 91 ? 8.298 4.434 -9.670 1.00 93.31 91 LEU A N 1
ATOM 705 C CA . LEU A 1 91 ? 9.221 5.385 -9.057 1.00 93.31 91 LEU A CA 1
ATOM 706 C C . LEU A 1 91 ? 8.405 6.491 -8.383 1.00 93.31 91 LEU A C 1
ATOM 708 O O . LEU A 1 91 ? 7.529 7.065 -9.023 1.00 93.31 91 LEU A O 1
ATOM 712 N N . ILE A 1 92 ? 8.716 6.781 -7.124 1.00 92.25 92 ILE A N 1
ATOM 713 C CA . ILE A 1 92 ? 8.156 7.909 -6.383 1.00 92.25 92 ILE A CA 1
ATOM 714 C C . ILE A 1 92 ? 9.296 8.787 -5.873 1.00 92.25 92 ILE A C 1
ATOM 716 O O . ILE A 1 92 ? 10.340 8.281 -5.450 1.00 92.25 92 ILE A O 1
ATOM 720 N N . SER A 1 93 ? 9.109 10.102 -5.918 1.00 88.19 93 SER A N 1
ATOM 721 C CA . SER A 1 93 ? 10.072 11.050 -5.344 1.00 88.19 93 SER A CA 1
ATOM 722 C C . SER A 1 93 ? 9.712 11.381 -3.896 1.00 88.19 93 SER A C 1
ATOM 724 O O . SER A 1 93 ? 10.600 11.535 -3.055 1.00 88.19 93 SER A O 1
ATOM 726 N N . ASP A 1 94 ? 8.412 11.420 -3.593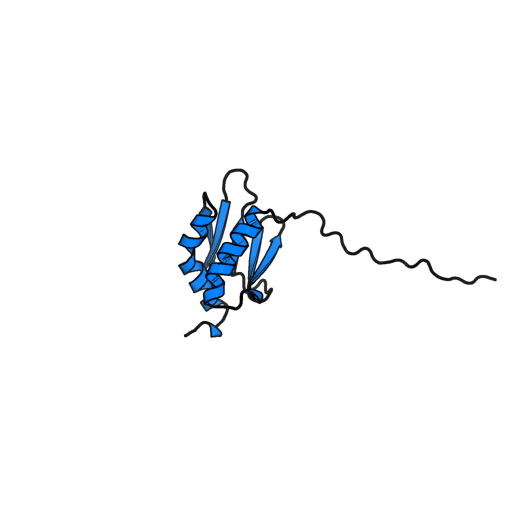 1.00 89.25 94 ASP A N 1
ATOM 727 C CA . ASP A 1 94 ? 7.862 11.717 -2.271 1.00 89.25 94 ASP A CA 1
ATOM 728 C C . ASP A 1 94 ? 6.823 10.679 -1.801 1.00 89.25 94 ASP A C 1
ATOM 730 O O . ASP A 1 94 ? 6.152 10.026 -2.603 1.00 89.25 94 ASP A O 1
ATOM 734 N N . LEU A 1 95 ? 6.651 10.539 -0.480 1.00 90.50 95 LEU A N 1
ATOM 735 C CA . LEU A 1 95 ? 5.665 9.623 0.108 1.00 90.50 95 LEU A CA 1
ATOM 736 C C . LEU A 1 95 ? 4.220 9.969 -0.262 1.00 90.50 95 LEU A C 1
ATOM 738 O O . LEU A 1 95 ? 3.378 9.080 -0.365 1.00 90.50 95 LEU A O 1
ATOM 742 N N . THR A 1 96 ? 3.906 11.246 -0.466 1.00 91.62 96 THR A N 1
ATOM 743 C CA . THR A 1 96 ? 2.557 11.679 -0.847 1.00 91.62 96 THR A CA 1
ATOM 744 C C . THR A 1 96 ? 2.148 11.173 -2.231 1.00 91.62 96 THR A C 1
ATOM 746 O O . THR A 1 96 ? 0.957 11.018 -2.497 1.00 91.62 96 THR A O 1
ATOM 749 N N . GLU A 1 97 ? 3.099 10.810 -3.095 1.00 94.25 97 GLU A N 1
ATOM 750 C CA . GLU A 1 97 ? 2.795 10.214 -4.398 1.00 94.25 97 GLU A CA 1
ATOM 751 C C . GLU A 1 97 ? 2.114 8.845 -4.274 1.00 94.25 97 GLU A C 1
ATOM 753 O O . GLU A 1 97 ? 1.393 8.444 -5.185 1.00 94.25 97 GLU A O 1
ATOM 758 N N . ILE A 1 98 ? 2.229 8.162 -3.126 1.00 94.50 98 ILE A N 1
ATOM 759 C CA . ILE A 1 98 ? 1.506 6.909 -2.847 1.00 94.50 98 ILE A CA 1
ATOM 760 C C . ILE A 1 98 ? -0.013 7.091 -3.034 1.00 94.50 98 ILE A C 1
ATOM 762 O O . ILE A 1 98 ? -0.686 6.173 -3.505 1.00 94.50 98 ILE A O 1
ATOM 766 N N . TYR A 1 99 ? -0.563 8.279 -2.750 1.00 94.44 99 TYR A N 1
ATOM 767 C CA . TYR A 1 99 ? -1.987 8.567 -2.962 1.00 94.44 99 TYR A CA 1
ATOM 768 C C . TYR A 1 99 ? -2.413 8.491 -4.432 1.00 94.44 99 TYR A C 1
ATOM 770 O O . TYR A 1 99 ? -3.569 8.174 -4.710 1.00 94.44 99 TYR A O 1
ATOM 778 N N . GLN A 1 100 ? -1.500 8.728 -5.377 1.00 95.12 100 GLN A N 1
ATOM 779 C CA . GLN A 1 100 ? -1.785 8.604 -6.810 1.00 95.12 100 GLN A CA 1
ATOM 780 C C . GLN A 1 100 ? -2.015 7.141 -7.218 1.00 95.12 100 GLN A C 1
ATOM 782 O O . GLN A 1 100 ? -2.709 6.877 -8.198 1.00 95.12 100 GLN A O 1
ATOM 787 N N . PHE A 1 101 ? -1.494 6.195 -6.430 1.00 95.12 101 PHE A N 1
ATOM 788 C CA . PHE A 1 101 ? -1.659 4.756 -6.630 1.00 95.12 101 PHE A CA 1
ATOM 789 C C . PHE A 1 101 ? -2.818 4.157 -5.819 1.00 95.12 101 PHE A C 1
ATOM 791 O O . PHE A 1 101 ? -2.968 2.934 -5.742 1.00 95.12 101 PHE A O 1
ATOM 798 N N . ALA A 1 102 ? -3.655 5.001 -5.203 1.00 94.19 102 ALA A N 1
ATOM 799 C CA . ALA A 1 102 ? -4.825 4.549 -4.459 1.00 94.19 102 ALA A CA 1
ATOM 800 C C . ALA A 1 102 ? -5.773 3.654 -5.288 1.00 94.19 102 ALA A C 1
ATOM 802 O O . ALA A 1 102 ? -6.182 2.623 -4.752 1.00 94.19 102 ALA A O 1
ATOM 803 N N . PRO A 1 103 ? -6.074 3.948 -6.575 1.00 93.88 103 PRO A N 1
ATOM 804 C CA . PRO A 1 103 ? -6.909 3.070 -7.398 1.00 93.88 103 PRO A CA 1
ATOM 805 C C . PRO A 1 103 ? -6.324 1.661 -7.571 1.00 93.88 103 PRO A C 1
ATOM 807 O O . PRO A 1 103 ? -7.061 0.679 -7.564 1.00 93.88 103 PRO A O 1
ATOM 810 N N . GLN A 1 104 ? -5.000 1.542 -7.694 1.00 94.69 104 GLN A N 1
ATOM 811 C CA . GLN A 1 104 ? -4.296 0.267 -7.832 1.00 94.69 104 GLN A CA 1
ATOM 812 C C . GLN A 1 104 ? -4.330 -0.522 -6.520 1.00 94.69 104 GLN A C 1
ATOM 814 O O . GLN A 1 104 ? -4.571 -1.726 -6.534 1.00 94.69 104 GLN A O 1
ATOM 819 N N . ILE A 1 105 ? -4.130 0.152 -5.383 1.00 94.06 105 ILE A N 1
ATOM 820 C CA . ILE A 1 105 ? -4.239 -0.459 -4.049 1.00 94.06 105 ILE A CA 1
ATOM 821 C C . ILE A 1 105 ? -5.668 -0.962 -3.812 1.00 94.06 105 ILE A C 1
ATOM 823 O O . ILE A 1 105 ? -5.863 -2.084 -3.352 1.00 94.06 105 ILE A O 1
ATOM 827 N N . GLU A 1 106 ? -6.670 -0.157 -4.159 1.00 93.19 106 GLU A N 1
ATOM 828 C CA . GLU A 1 106 ? -8.085 -0.515 -4.065 1.00 93.19 106 GLU A CA 1
ATOM 829 C C . GLU A 1 106 ? -8.436 -1.716 -4.951 1.00 93.19 106 GLU A C 1
ATOM 831 O O . GLU A 1 106 ? -9.038 -2.680 -4.474 1.00 93.19 106 GLU A O 1
ATOM 836 N N . ALA A 1 107 ? -8.033 -1.686 -6.225 1.00 93.19 107 ALA A N 1
ATOM 837 C CA . ALA A 1 107 ? -8.234 -2.802 -7.143 1.00 93.19 107 ALA A CA 1
ATOM 838 C C . ALA A 1 107 ? -7.593 -4.080 -6.591 1.00 93.19 107 ALA A C 1
ATOM 840 O O . ALA A 1 107 ? -8.236 -5.128 -6.545 1.00 93.19 107 ALA A O 1
ATOM 841 N N . ARG A 1 108 ? -6.365 -3.974 -6.071 1.00 94.12 108 ARG A N 1
ATOM 842 C CA . ARG A 1 108 ? -5.669 -5.106 -5.471 1.00 94.12 108 ARG A CA 1
ATOM 843 C C . ARG A 1 108 ? -6.380 -5.643 -4.233 1.00 94.12 108 ARG A C 1
ATOM 845 O O . ARG A 1 108 ? -6.466 -6.852 -4.063 1.00 94.12 108 ARG A O 1
ATOM 852 N N . LEU A 1 109 ? -6.909 -4.782 -3.368 1.00 93.19 109 LEU A N 1
ATOM 853 C CA . LEU A 1 109 ? -7.679 -5.225 -2.204 1.00 93.19 109 LEU A CA 1
ATOM 854 C C . LEU A 1 109 ? -8.918 -6.019 -2.623 1.00 93.19 109 LEU A C 1
ATOM 856 O O . LEU A 1 109 ? -9.148 -7.088 -2.062 1.00 93.19 109 LEU A O 1
ATOM 860 N N . ARG A 1 110 ? -9.657 -5.549 -3.637 1.00 91.69 110 ARG A N 1
ATOM 861 C CA . ARG A 1 110 ? -10.808 -6.280 -4.195 1.00 91.69 110 ARG A CA 1
ATOM 862 C C . ARG A 1 110 ? -10.426 -7.654 -4.743 1.00 91.69 110 ARG A C 1
ATOM 864 O O . ARG A 1 110 ? -11.183 -8.596 -4.568 1.00 91.69 110 ARG A O 1
ATOM 871 N N . GLU A 1 111 ? -9.250 -7.790 -5.357 1.00 91.38 111 GLU A N 1
ATOM 872 C CA . GLU A 1 111 ? -8.738 -9.095 -5.810 1.00 91.38 111 GLU A CA 1
ATOM 873 C C . GLU A 1 111 ? -8.387 -10.047 -4.651 1.00 91.38 111 GLU A C 1
ATOM 875 O O . GLU A 1 111 ? -8.381 -11.264 -4.827 1.00 91.38 111 GLU A O 1
ATOM 880 N N . LEU A 1 112 ? -8.022 -9.511 -3.482 1.00 90.56 112 LEU A N 1
ATOM 881 C CA . LEU A 1 112 ? -7.516 -10.286 -2.341 1.00 90.56 112 LEU A CA 1
ATOM 882 C C . LEU A 1 112 ? -8.581 -10.643 -1.299 1.00 90.56 112 LEU A C 1
ATOM 884 O O . LEU A 1 112 ? -8.347 -11.514 -0.446 1.00 90.56 112 LEU A O 1
ATOM 888 N N . ASP A 1 113 ? -9.711 -9.944 -1.319 1.00 88.50 113 ASP A N 1
ATOM 889 C CA . ASP A 1 113 ? -10.815 -10.145 -0.395 1.00 88.50 113 ASP A CA 1
ATOM 890 C C . ASP A 1 113 ? -12.161 -9.954 -1.096 1.00 88.50 113 ASP A C 1
ATOM 892 O O . ASP A 1 113 ? -12.644 -8.835 -1.279 1.00 88.50 113 ASP A O 1
ATOM 896 N N . ASP A 1 114 ? -12.799 -11.082 -1.408 1.00 82.38 114 ASP A N 1
ATOM 897 C CA . ASP A 1 114 ? -14.101 -11.147 -2.076 1.00 82.38 114 ASP A CA 1
ATOM 898 C C . ASP A 1 114 ? -15.211 -10.399 -1.310 1.00 82.38 114 ASP A C 1
ATOM 900 O O . ASP A 1 114 ? -16.240 -10.048 -1.888 1.00 82.38 114 ASP A O 1
ATOM 904 N N . LYS A 1 115 ? -15.016 -10.112 -0.013 1.00 79.25 115 LYS A N 1
ATOM 905 C CA . LYS A 1 115 ? -15.968 -9.353 0.818 1.00 79.25 115 LYS A CA 1
ATOM 906 C C . LYS A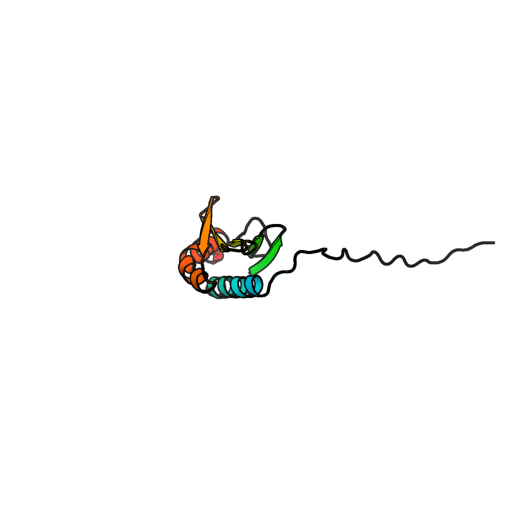 1 115 ? -15.980 -7.853 0.527 1.00 79.25 115 LYS A C 1
ATOM 908 O O . LYS A 1 115 ? -16.899 -7.174 0.972 1.00 79.25 115 LYS A O 1
ATOM 913 N N . ILE A 1 116 ? -14.978 -7.334 -0.184 1.00 78.31 116 ILE A N 1
ATOM 914 C CA . ILE A 1 116 ? -14.910 -5.921 -0.600 1.00 78.31 116 ILE A CA 1
ATOM 915 C C . ILE A 1 116 ? -15.813 -5.672 -1.824 1.00 78.31 116 ILE A C 1
ATOM 917 O O . ILE A 1 116 ? -16.007 -4.535 -2.249 1.00 78.31 116 ILE A O 1
ATOM 921 N N . THR A 1 117 ? -16.411 -6.729 -2.378 1.00 56.38 117 THR A N 1
ATOM 922 C CA . THR A 1 117 ? -17.392 -6.634 -3.458 1.00 56.38 117 THR A CA 1
ATOM 923 C C . THR A 1 117 ? -18.725 -6.109 -2.912 1.00 56.38 117 THR A C 1
ATOM 925 O O . THR A 1 117 ? -19.559 -6.878 -2.435 1.00 56.38 117 THR A O 1
ATOM 928 N N . ALA A 1 118 ? -18.906 -4.791 -2.973 1.00 47.50 118 ALA A N 1
ATOM 929 C CA . ALA A 1 118 ? -20.177 -4.086 -2.828 1.00 47.50 118 ALA A CA 1
ATOM 930 C C . ALA A 1 118 ? -20.183 -2.865 -3.755 1.00 47.50 118 ALA A C 1
ATOM 932 O O . ALA A 1 118 ? -19.142 -2.167 -3.808 1.00 47.50 118 ALA A O 1
#

Foldseek 3Di:
DDDDDDPPPPPPPPPPPDDDCDPQNVVLLVVLLVLCVVQDPSVQWDWDDDDQWIWTAGNPDPVRTLWIWRCVDPQWIWIFFDDPHDTDTDTDPDSVCVVVCSVRSLNSVCVRDVSSPD

Radius of gyration: 19.09 Å; chains: 1; bounding box: 47×50×58 Å

Secondary structure (DSSP, 8-state):
---------PPPP----S----HHHHHHHHHHHHHHTTTS-GGGEEEEEETTEEEEEETT-GGGEEEEEE---SS-EEEEEEETTEEEEEEESSGGGGGGGHHHHHHHHHHH-GGG--

Sequence (118 aa):
PKPDEDVSSTPAEPLEEGVVTTQEEISGFHIVQAIASKFVSPKRIILRDAKSYCAILLDDNNRKTIARMHFNGLTAKYLGTFSGKDEQRNLISDLTEIYQFAPQIEARLRELDDKITA

pLDDT: mean 82.35, std 16.76, range [43.31, 95.38]